Protein AF-A0A482VGC8-F1 (afdb_monomer)

Organism: Asbolus verrucosus (NCBI:txid1661398)

Radius of gyration: 15.84 Å; Cα contacts (8 Å, |Δi|>4): 73; chains: 1; bounding box: 50×31×41 Å

Nearest PDB structures (foldseek):
  3r72-assembly1_A  TM=7.107E-01  e=8.650E-02  Apis mellifera
  6oii-assembly1_A  TM=7.291E-01  e=2.089E-01  Aedes aegypti
  6jpm-assembly2_B  TM=6.276E-01  e=1.586E-01  Chrysopa pallens
  6qq4-assembly2_B  TM=7.038E-01  e=3.831E-01  Drosophila melanogaster

InterPro domains:
  IPR036728 Pheromone/general odorant binding protein superfamily [SSF47565] (19-103)

Secondary structure (DSSP, 8-state):
---SSSSHHHHHHHHHHHHHHHHHHHHHHHHHH---HHHHHHHHHT-----HHHHHHHHHHHHHHHHHTTT-GGGG-SHHHHH----SSHHHHHHHHHHHHHHHHHHT--

Mean predicted aligned error: 9.41 Å

Structure (mmCIF, N/CA/C/O backbone):
data_AF-A0A482VGC8-F1
#
_entry.id   AF-A0A482VGC8-F1
#
loop_
_atom_site.group_PDB
_atom_site.id
_atom_site.type_symbol
_atom_site.label_atom_id
_atom_site.label_alt_id
_at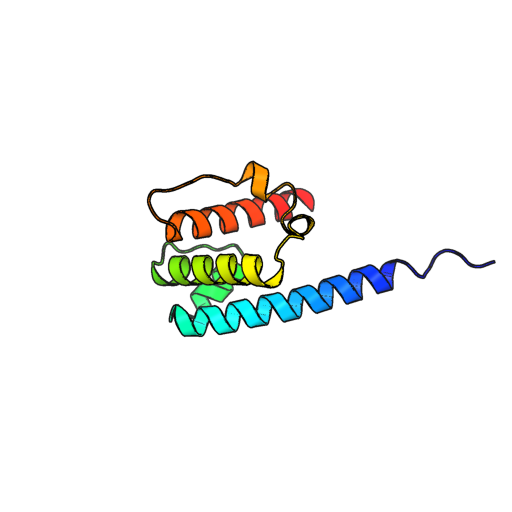om_site.label_comp_id
_atom_site.label_asym_id
_atom_site.label_entity_id
_atom_site.label_seq_id
_atom_site.pdbx_PDB_ins_code
_atom_site.Cartn_x
_atom_site.Cartn_y
_atom_site.Cartn_z
_atom_site.occupancy
_atom_site.B_iso_or_equiv
_atom_site.auth_seq_id
_atom_site.auth_comp_id
_atom_site.auth_asym_id
_atom_site.auth_atom_id
_atom_site.pdbx_PDB_model_num
ATOM 1 N N . MET A 1 1 ? 39.126 6.119 23.989 1.00 38.22 1 MET A N 1
ATOM 2 C CA . MET A 1 1 ? 37.862 6.835 24.288 1.00 38.22 1 MET A CA 1
ATOM 3 C C . MET A 1 1 ? 37.007 6.791 23.019 1.00 38.22 1 MET A C 1
ATOM 5 O O . MET A 1 1 ? 37.363 7.429 22.049 1.00 38.22 1 MET A O 1
ATOM 9 N N . ARG A 1 2 ? 36.175 5.754 22.855 1.00 50.56 2 ARG A N 1
ATOM 10 C CA . ARG A 1 2 ? 34.697 5.792 22.978 1.00 50.56 2 ARG A CA 1
ATOM 11 C C . ARG A 1 2 ? 33.963 6.660 21.934 1.00 50.56 2 ARG A C 1
ATOM 13 O O . ARG A 1 2 ? 33.255 7.574 22.320 1.00 50.56 2 ARG A O 1
ATOM 20 N N . VAL A 1 3 ? 34.041 6.321 20.644 1.00 46.06 3 VAL A N 1
ATOM 21 C CA . VAL A 1 3 ? 33.013 6.724 19.658 1.00 46.06 3 VAL A CA 1
ATOM 22 C C . VAL A 1 3 ? 32.926 5.656 18.560 1.00 46.06 3 VAL A C 1
ATOM 24 O O . VAL A 1 3 ? 33.569 5.815 17.535 1.00 46.06 3 VAL A O 1
ATOM 27 N N . LEU A 1 4 ? 32.228 4.526 18.767 1.00 43.56 4 LEU A N 1
ATOM 28 C CA . LEU A 1 4 ? 31.971 3.575 17.657 1.00 43.56 4 LEU A CA 1
ATOM 29 C C . LEU A 1 4 ? 30.844 2.538 17.871 1.00 43.56 4 LEU A C 1
ATOM 31 O O . LEU A 1 4 ? 30.828 1.524 17.187 1.00 43.56 4 LEU A O 1
ATOM 35 N N . LEU A 1 5 ? 29.873 2.757 18.775 1.00 44.22 5 LEU A N 1
ATOM 36 C CA . LEU A 1 5 ? 28.788 1.772 19.007 1.00 44.22 5 LEU A CA 1
ATOM 37 C C . LEU A 1 5 ? 27.352 2.329 19.116 1.00 44.22 5 LEU A C 1
ATOM 39 O O . LEU A 1 5 ? 26.431 1.562 19.372 1.00 44.22 5 LEU A O 1
ATOM 43 N N . THR A 1 6 ? 27.097 3.620 18.885 1.00 45.47 6 THR A N 1
ATOM 44 C CA . THR A 1 6 ? 25.762 4.220 19.125 1.00 45.47 6 THR A CA 1
ATOM 45 C C . THR A 1 6 ? 24.910 4.506 17.882 1.00 45.47 6 THR A C 1
ATOM 47 O O . THR A 1 6 ? 23.817 5.042 18.027 1.00 45.47 6 THR A O 1
ATOM 50 N N . VAL A 1 7 ? 25.325 4.120 16.668 1.00 47.72 7 VAL A N 1
ATOM 51 C CA . VAL A 1 7 ? 24.531 4.398 15.443 1.00 47.72 7 VAL A CA 1
ATOM 52 C C . VAL A 1 7 ? 23.620 3.226 15.029 1.00 47.72 7 VAL A C 1
ATOM 54 O O . VAL A 1 7 ? 22.551 3.446 14.463 1.00 47.72 7 VAL A O 1
ATOM 57 N N . ILE A 1 8 ? 23.956 1.981 15.388 1.00 52.91 8 ILE A N 1
ATOM 58 C CA . ILE A 1 8 ? 23.195 0.784 14.962 1.00 52.91 8 ILE A CA 1
ATOM 59 C C . ILE A 1 8 ? 21.842 0.664 15.699 1.00 52.91 8 ILE A C 1
ATOM 61 O O . ILE A 1 8 ? 20.853 0.186 15.136 1.00 52.91 8 ILE A O 1
ATOM 65 N N . ALA A 1 9 ? 21.752 1.167 16.935 1.00 47.62 9 ALA A N 1
ATOM 66 C CA . ALA A 1 9 ? 20.511 1.150 17.715 1.00 47.62 9 ALA A CA 1
ATOM 67 C C . ALA A 1 9 ? 19.459 2.158 17.201 1.00 47.62 9 ALA A C 1
ATOM 69 O O . ALA A 1 9 ? 18.265 1.869 17.229 1.00 47.62 9 ALA A O 1
ATOM 70 N N . CYS A 1 10 ? 19.873 3.317 16.670 1.00 47.66 10 CYS A N 1
ATOM 71 C CA . CYS A 1 10 ? 18.931 4.313 16.135 1.00 47.66 10 CYS A CA 1
ATOM 72 C C . CYS A 1 10 ? 18.285 3.873 14.812 1.00 47.66 10 CYS A C 1
ATOM 74 O O . CYS A 1 10 ? 17.093 4.118 14.609 1.00 47.66 10 CYS A O 1
ATOM 76 N N . PHE A 1 11 ? 19.030 3.189 13.935 1.00 47.31 11 PHE A N 1
ATOM 77 C CA . PHE A 1 11 ? 18.471 2.638 12.692 1.00 47.31 11 PHE A CA 1
ATOM 78 C C . PHE A 1 11 ? 17.456 1.531 12.968 1.00 47.31 11 PHE A C 1
ATOM 80 O O . PHE A 1 11 ? 16.361 1.537 12.415 1.00 47.31 11 PHE A O 1
ATOM 87 N N . SER A 1 12 ? 17.776 0.603 13.868 1.00 48.69 12 SER A N 1
ATOM 88 C CA . SER A 1 12 ? 16.860 -0.489 14.198 1.00 48.69 12 SER A CA 1
ATOM 89 C C . SER A 1 12 ? 15.566 0.035 14.832 1.00 48.69 12 SER A C 1
ATOM 91 O O . SER A 1 12 ? 14.490 -0.310 14.352 1.00 48.69 12 SER A O 1
ATOM 93 N N . ILE A 1 13 ? 15.619 0.933 15.824 1.00 41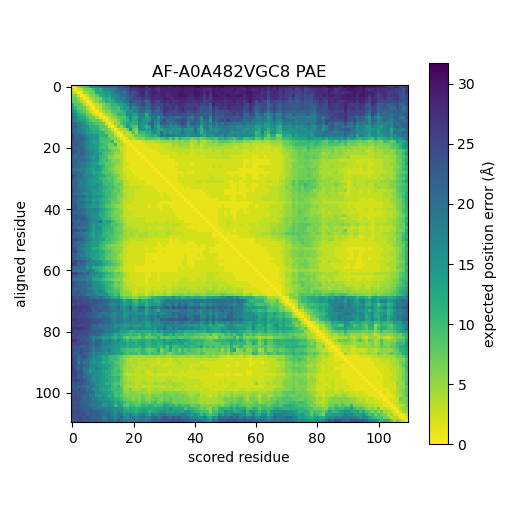.72 13 ILE A N 1
ATOM 94 C CA . ILE A 1 13 ? 14.404 1.457 16.486 1.00 41.72 13 ILE A CA 1
ATOM 95 C C . ILE A 1 13 ? 13.485 2.208 15.502 1.00 41.72 13 ILE A C 1
ATOM 97 O O . ILE A 1 13 ? 12.268 2.006 15.522 1.00 41.72 13 ILE A O 1
ATOM 101 N N . THR A 1 14 ? 14.043 3.021 14.599 1.00 45.25 14 THR A N 1
ATOM 102 C CA . THR A 1 14 ? 13.258 3.743 13.577 1.00 45.25 14 THR A CA 1
ATOM 103 C C . THR A 1 14 ? 12.669 2.803 12.515 1.00 45.25 14 THR A C 1
ATOM 105 O O . THR A 1 14 ? 11.501 2.943 12.138 1.00 45.25 14 THR A O 1
ATOM 108 N N . VAL A 1 15 ? 13.409 1.775 12.088 1.00 53.53 15 VAL A N 1
ATOM 109 C CA . VAL A 1 15 ? 12.920 0.732 11.164 1.00 53.53 15 VAL A CA 1
ATOM 110 C C . VAL A 1 15 ? 11.831 -0.145 11.808 1.00 53.53 15 VAL A C 1
ATOM 112 O O . VAL A 1 15 ? 10.836 -0.484 11.167 1.00 53.53 15 VAL A O 1
ATOM 115 N N . TYR A 1 16 ? 11.944 -0.483 13.095 1.00 49.56 16 TYR A N 1
ATOM 116 C CA . TYR A 1 16 ? 10.919 -1.261 13.805 1.00 49.56 16 TYR A CA 1
ATOM 117 C C . TYR A 1 16 ? 9.615 -0.480 13.992 1.00 49.56 16 TYR A C 1
ATOM 119 O O . TYR A 1 16 ? 8.533 -1.033 13.762 1.00 49.56 16 TYR A O 1
ATOM 127 N N . ALA A 1 17 ? 9.706 0.801 14.366 1.00 51.12 17 ALA A N 1
ATOM 128 C CA . ALA A 1 17 ? 8.541 1.676 14.477 1.00 51.12 17 ALA A CA 1
ATOM 129 C C . ALA A 1 17 ? 7.799 1.774 13.132 1.00 51.12 17 ALA A C 1
ATOM 131 O O . ALA A 1 17 ? 6.586 1.568 13.073 1.00 51.12 17 ALA A O 1
ATOM 132 N N . THR A 1 18 ? 8.542 1.948 12.033 1.00 69.25 18 THR A N 1
ATOM 133 C CA . THR A 1 18 ? 7.969 2.010 10.680 1.00 69.25 18 THR A CA 1
ATOM 134 C C . THR A 1 18 ? 7.388 0.675 10.204 1.00 69.25 18 THR A C 1
ATOM 136 O O . THR A 1 18 ? 6.340 0.676 9.560 1.00 69.25 18 THR A O 1
ATOM 139 N N . LYS A 1 19 ? 7.973 -0.479 10.559 1.00 76.94 19 LYS A N 1
ATOM 140 C CA . LYS A 1 19 ? 7.406 -1.798 10.215 1.00 76.94 19 LYS A CA 1
ATOM 141 C C . LYS A 1 19 ? 6.066 -2.051 10.906 1.00 76.94 19 LYS A C 1
ATOM 143 O O . LYS A 1 19 ? 5.113 -2.462 10.248 1.00 76.94 19 LYS A O 1
ATOM 148 N N . LYS A 1 20 ? 5.971 -1.796 12.217 1.00 82.75 20 LYS A N 1
ATOM 149 C CA . LYS A 1 20 ? 4.718 -1.968 12.975 1.00 82.75 20 LYS A CA 1
ATOM 150 C C . LYS A 1 20 ? 3.609 -1.076 12.419 1.00 82.75 20 LYS A C 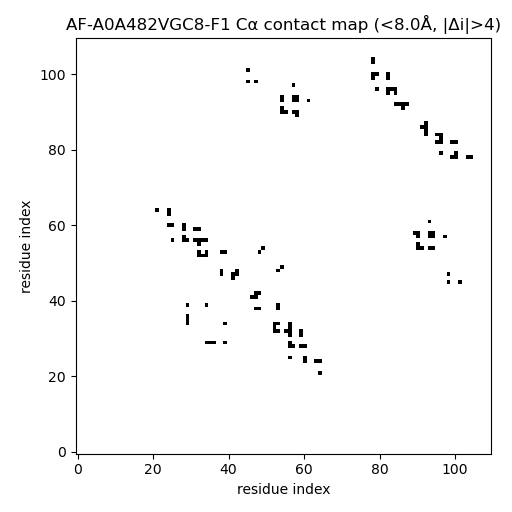1
ATOM 152 O O . LYS A 1 20 ? 2.470 -1.513 12.290 1.00 82.75 20 LYS A O 1
ATOM 157 N N . ASP A 1 21 ? 3.960 0.151 12.063 1.00 84.12 21 ASP A N 1
ATOM 158 C CA . ASP A 1 21 ? 3.041 1.107 11.465 1.00 84.12 21 ASP A CA 1
ATOM 159 C C . ASP A 1 21 ? 2.536 0.681 10.084 1.00 84.12 21 ASP A C 1
ATOM 161 O O . ASP A 1 21 ? 1.339 0.788 9.832 1.00 84.12 21 ASP A O 1
ATOM 165 N N . ARG A 1 22 ? 3.409 0.154 9.218 1.00 83.50 22 ARG A N 1
ATOM 166 C CA . ARG A 1 22 ? 3.008 -0.388 7.909 1.00 83.50 22 ARG A CA 1
ATOM 167 C C . ARG A 1 22 ? 2.093 -1.603 8.051 1.00 83.50 22 ARG A C 1
ATOM 169 O O . ARG A 1 22 ? 1.107 -1.696 7.334 1.00 83.50 22 ARG A O 1
ATOM 176 N N . MET A 1 23 ? 2.374 -2.498 9.002 1.00 89.25 23 MET A N 1
ATOM 177 C CA . MET A 1 23 ? 1.524 -3.671 9.253 1.00 89.25 23 MET A CA 1
ATOM 178 C C . MET A 1 23 ? 0.109 -3.289 9.698 1.00 89.25 23 MET A C 1
ATOM 180 O O . MET A 1 23 ? -0.844 -3.940 9.284 1.00 89.25 23 MET A O 1
ATOM 184 N N . LYS A 1 24 ? -0.040 -2.229 10.503 1.00 92.88 24 LYS A N 1
ATOM 185 C CA . LYS A 1 24 ? -1.366 -1.718 10.882 1.00 92.88 24 LYS A CA 1
ATOM 186 C C . LYS A 1 24 ? -2.155 -1.227 9.671 1.00 92.88 24 LYS A C 1
ATOM 188 O O . LYS A 1 24 ? -3.308 -1.606 9.524 1.00 92.88 24 LYS A O 1
ATOM 193 N N . ILE A 1 25 ? -1.514 -0.462 8.785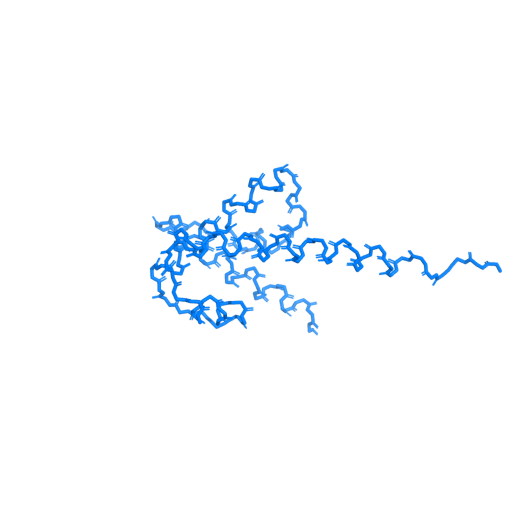 1.00 91.38 25 ILE A N 1
ATOM 194 C CA . ILE A 1 25 ? -2.142 0.012 7.543 1.00 91.38 25 ILE A CA 1
ATOM 195 C C . ILE A 1 25 ? -2.586 -1.177 6.682 1.00 91.38 25 ILE A C 1
ATOM 197 O O . ILE A 1 25 ? -3.708 -1.186 6.194 1.00 91.38 25 ILE A O 1
ATOM 201 N N . VAL A 1 26 ? -1.739 -2.203 6.529 1.00 92.44 26 VAL A N 1
ATOM 202 C CA . VAL A 1 26 ? -2.100 -3.429 5.790 1.00 92.44 26 VAL A CA 1
ATOM 203 C C . VAL A 1 26 ? -3.336 -4.096 6.397 1.00 92.44 26 VAL A C 1
ATOM 205 O O . VAL A 1 26 ? -4.244 -4.487 5.672 1.00 92.44 26 VAL A O 1
ATOM 208 N N . GLU A 1 27 ? -3.406 -4.215 7.724 1.00 94.81 27 GLU A N 1
ATOM 209 C CA . GLU A 1 27 ? -4.562 -4.821 8.387 1.00 94.81 27 GLU A CA 1
ATOM 210 C C . GLU A 1 27 ? -5.844 -3.991 8.209 1.00 94.81 27 GLU A C 1
ATOM 212 O O . GLU A 1 27 ? -6.922 -4.546 7.992 1.00 94.81 27 GLU A O 1
ATOM 217 N N . GLU A 1 28 ? -5.742 -2.666 8.300 1.00 95.69 28 GLU A N 1
ATO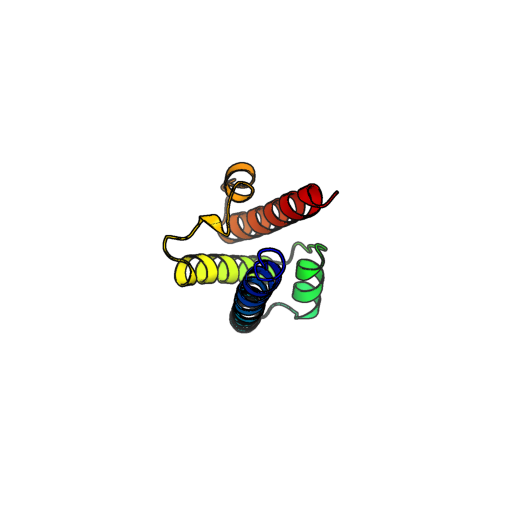M 218 C CA . GLU A 1 28 ? -6.864 -1.745 8.103 1.00 95.69 28 GLU A CA 1
ATOM 219 C C . GLU A 1 28 ? -7.361 -1.765 6.656 1.00 95.69 28 GLU A C 1
ATOM 221 O O . GLU A 1 28 ? -8.563 -1.890 6.421 1.00 95.69 28 GLU A O 1
ATOM 226 N N . CYS A 1 29 ? -6.452 -1.726 5.684 1.00 96.31 29 CYS A N 1
ATOM 227 C CA . CYS A 1 29 ? -6.805 -1.791 4.273 1.00 96.31 29 CYS A CA 1
ATOM 228 C C . CYS A 1 29 ? -7.391 -3.147 3.879 1.00 96.31 29 CYS A C 1
ATOM 230 O O . CYS A 1 29 ? -8.390 -3.163 3.162 1.00 96.31 29 CYS A O 1
ATOM 232 N N . ASN A 1 30 ? -6.902 -4.253 4.454 1.00 96.06 30 ASN A N 1
ATOM 233 C CA . ASN A 1 30 ? -7.478 -5.581 4.231 1.00 96.06 30 ASN A CA 1
ATOM 234 C C . ASN A 1 30 ? -8.952 -5.652 4.664 1.00 96.06 30 ASN A C 1
ATOM 236 O O . ASN A 1 30 ? -9.770 -6.275 3.988 1.00 96.06 30 ASN A O 1
ATOM 240 N N . LYS A 1 31 ? -9.316 -4.963 5.757 1.00 96.81 31 LYS A N 1
ATOM 241 C CA . LYS A 1 31 ? -10.713 -4.862 6.218 1.00 96.81 31 LYS A CA 1
ATOM 242 C C . LYS A 1 31 ? -11.594 -4.065 5.247 1.00 96.81 31 LYS A C 1
ATOM 244 O O . LYS A 1 31 ? -12.779 -4.359 5.139 1.00 96.81 31 LYS A O 1
ATOM 249 N N . VAL A 1 32 ? -11.035 -3.073 4.549 1.00 95.62 32 VAL A N 1
ATOM 250 C CA . VAL A 1 32 ? -11.754 -2.218 3.580 1.00 95.62 32 VAL A CA 1
ATOM 251 C C . VAL A 1 32 ? -11.878 -2.880 2.205 1.00 95.62 32 VAL A C 1
ATOM 253 O O . VAL A 1 32 ? -12.899 -2.750 1.517 1.00 95.62 32 VAL A O 1
ATOM 256 N N . SER A 1 33 ? -10.821 -3.553 1.763 1.00 96.56 33 SER A N 1
ATOM 257 C CA . SER A 1 33 ? -10.767 -4.211 0.463 1.00 96.56 33 SER A CA 1
ATOM 258 C C . SER A 1 33 ? -11.529 -5.533 0.466 1.00 96.56 33 SER A C 1
ATOM 260 O O . SER A 1 33 ? -12.183 -5.844 -0.524 1.00 96.56 33 SER A O 1
ATOM 262 N N . GLY A 1 34 ? -11.486 -6.277 1.577 1.00 96.88 34 GLY A N 1
ATOM 263 C CA . GLY A 1 34 ? -12.037 -7.628 1.669 1.00 96.88 34 GLY A CA 1
ATOM 264 C C . GLY A 1 34 ? -11.214 -8.668 0.905 1.00 96.88 34 GLY A C 1
ATOM 265 O O . GLY A 1 34 ? -11.693 -9.781 0.699 1.00 96.88 34 GLY A O 1
ATOM 266 N N . VAL A 1 35 ? -9.998 -8.319 0.469 1.00 97.62 35 VAL A N 1
ATOM 267 C CA . VAL A 1 35 ? -9.105 -9.248 -0.231 1.00 97.62 35 VAL A CA 1
ATOM 268 C C . VAL A 1 35 ? -8.714 -10.411 0.688 1.00 97.62 35 VAL A C 1
ATOM 270 O O . VAL A 1 35 ? -8.533 -10.245 1.900 1.00 97.62 35 VAL A O 1
ATOM 273 N N . ASP A 1 36 ? -8.547 -11.599 0.113 1.00 97.38 36 ASP A N 1
ATOM 274 C CA . ASP A 1 36 ? -8.075 -12.763 0.856 1.00 97.38 36 ASP A CA 1
ATOM 275 C C . ASP A 1 36 ? -6.685 -12.498 1.473 1.00 97.38 36 ASP A C 1
ATOM 277 O O . ASP A 1 36 ? -5.761 -11.994 0.824 1.00 97.38 36 ASP A O 1
ATOM 281 N N . LYS A 1 37 ? -6.517 -12.842 2.754 1.00 95.12 37 LYS A N 1
ATOM 282 C CA . LYS A 1 37 ? -5.270 -12.588 3.492 1.00 95.12 37 LYS A CA 1
ATOM 283 C C . LYS A 1 37 ? -4.072 -13.335 2.909 1.00 95.12 37 LYS A C 1
ATOM 285 O O . LYS A 1 37 ? -2.952 -12.842 3.018 1.00 95.12 37 LYS A O 1
ATOM 290 N N . GLU A 1 38 ? -4.271 -14.499 2.299 1.00 96.06 38 GLU A N 1
ATOM 291 C CA . GLU A 1 38 ? -3.208 -15.234 1.611 1.00 96.06 38 GLU A CA 1
ATOM 292 C C . GLU A 1 38 ? -2.752 -14.510 0.341 1.00 96.06 38 GLU A C 1
ATOM 294 O O . GLU A 1 38 ? -1.560 -14.515 0.029 1.00 96.06 38 GLU A O 1
ATOM 299 N N . VAL A 1 39 ? -3.657 -13.817 -0.357 1.00 96.38 39 VAL A N 1
ATOM 300 C CA . VAL A 1 39 ? -3.302 -12.967 -1.506 1.00 96.38 39 VAL A CA 1
ATOM 301 C C . VAL A 1 39 ? -2.441 -11.783 -1.048 1.00 96.38 39 VAL A C 1
ATOM 303 O O . VAL A 1 39 ? -1.400 -11.514 -1.651 1.00 96.38 39 VAL A O 1
ATOM 306 N N . VAL A 1 40 ? -2.783 -11.146 0.078 1.00 94.81 40 VAL A N 1
ATOM 307 C CA . VAL A 1 40 ? -1.955 -10.081 0.683 1.00 94.81 40 VAL A CA 1
ATOM 308 C C . VAL A 1 40 ? -0.584 -10.608 1.099 1.00 94.81 40 VAL A C 1
ATOM 310 O O . VAL A 1 40 ? 0.434 -9.989 0.792 1.00 94.81 40 VAL A O 1
ATOM 313 N N . LYS A 1 41 ? -0.521 -11.771 1.761 1.00 93.75 41 LYS A N 1
ATOM 314 C CA . LYS A 1 41 ? 0.753 -12.392 2.162 1.00 93.75 41 LYS A CA 1
ATOM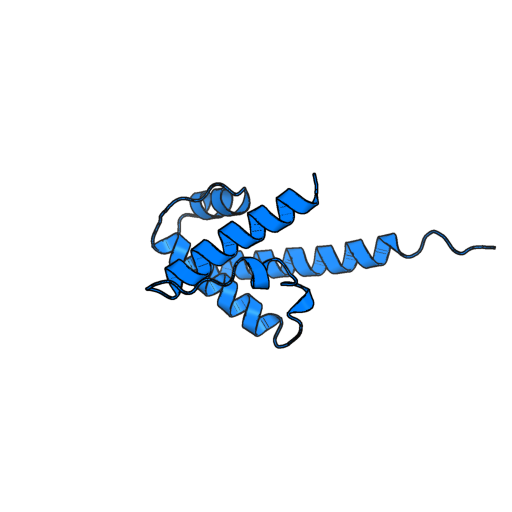 315 C C . LYS A 1 41 ? 1.656 -12.660 0.960 1.00 93.75 41 LYS A C 1
ATOM 317 O O . LYS A 1 41 ? 2.844 -12.349 1.023 1.00 93.75 41 LYS A O 1
ATOM 322 N N . LYS A 1 42 ? 1.106 -13.182 -0.141 1.00 93.38 42 LYS A N 1
ATOM 323 C CA . LYS A 1 42 ? 1.845 -13.381 -1.396 1.00 93.38 42 LYS A CA 1
ATOM 324 C C . LYS A 1 42 ? 2.389 -12.060 -1.941 1.00 93.38 42 LYS A C 1
ATOM 326 O O . LYS A 1 42 ? 3.585 -11.975 -2.219 1.00 93.38 42 LYS A O 1
ATOM 331 N N . ALA A 1 43 ? 1.576 -11.003 -1.981 1.00 91.62 43 ALA A N 1
ATOM 332 C CA . ALA A 1 43 ? 2.023 -9.680 -2.422 1.00 91.62 43 ALA A CA 1
ATOM 333 C C . ALA A 1 43 ? 3.139 -9.111 -1.522 1.00 91.62 43 ALA A C 1
ATOM 335 O O . ALA A 1 43 ? 4.136 -8.573 -2.006 1.00 91.62 43 ALA A O 1
ATOM 336 N N . MET A 1 44 ? 3.051 -9.320 -0.204 1.00 88.38 44 MET A N 1
ATOM 337 C CA . MET A 1 44 ? 4.114 -8.987 0.753 1.00 88.38 44 MET A CA 1
ATOM 338 C C . MET A 1 44 ? 5.394 -9.813 0.570 1.00 88.38 44 MET A C 1
ATOM 340 O O . MET A 1 44 ? 6.447 -9.400 1.063 1.00 88.38 44 MET A O 1
ATOM 344 N N . MET A 1 45 ? 5.343 -10.926 -0.160 1.00 89.31 45 MET A N 1
ATOM 345 C CA . MET A 1 45 ? 6.501 -11.717 -0.591 1.00 89.31 45 MET A CA 1
ATOM 346 C C . MET A 1 45 ? 6.972 -11.365 -2.012 1.00 89.31 45 MET A C 1
ATOM 348 O O . MET A 1 45 ? 8.025 -11.835 -2.427 1.00 89.31 45 MET A O 1
ATOM 352 N N . GLY A 1 46 ? 6.266 -10.480 -2.723 1.00 88.19 46 GLY A N 1
ATOM 353 C CA . GLY A 1 46 ? 6.581 -10.084 -4.102 1.00 88.19 46 GLY A CA 1
ATOM 354 C C . GLY A 1 46 ? 5.910 -10.959 -5.156 1.00 88.19 46 GLY A C 1
ATOM 355 O O . GLY A 1 46 ? 6.202 -10.835 -6.338 1.00 88.19 46 GLY A O 1
ATOM 356 N N . ILE A 1 47 ? 5.002 -11.839 -4.735 1.00 92.12 47 ILE A N 1
ATOM 357 C CA . ILE A 1 47 ? 4.195 -12.674 -5.618 1.00 92.12 47 ILE A CA 1
ATOM 358 C C . ILE A 1 47 ? 2.859 -11.962 -5.815 1.00 92.12 47 ILE A C 1
ATOM 360 O O . ILE A 1 47 ? 2.001 -11.967 -4.933 1.00 92.12 47 ILE A O 1
ATOM 364 N N . TYR A 1 48 ? 2.691 -11.330 -6.970 1.00 91.31 48 TYR A N 1
ATOM 365 C CA . TYR A 1 48 ? 1.509 -10.531 -7.280 1.00 91.31 48 TYR A CA 1
ATOM 366 C C . TYR A 1 48 ? 0.503 -11.333 -8.101 1.00 91.31 48 TYR A C 1
ATOM 368 O O . TYR A 1 48 ? 0.869 -12.010 -9.059 1.00 91.31 48 TYR A O 1
ATOM 376 N N . VAL A 1 49 ? -0.770 -11.231 -7.727 1.00 93.19 49 VAL A N 1
ATOM 377 C CA . VAL A 1 49 ? -1.905 -11.784 -8.475 1.00 93.19 49 VAL A CA 1
ATOM 378 C C . VAL A 1 49 ? -2.729 -10.607 -8.989 1.00 93.19 49 VAL A C 1
ATOM 380 O O . VAL A 1 49 ? -2.921 -9.637 -8.259 1.00 93.19 49 VAL A O 1
ATOM 383 N N . GLU A 1 50 ? -3.205 -10.673 -10.230 1.00 92.94 50 GLU A N 1
ATOM 384 C CA . GLU A 1 50 ? -4.110 -9.668 -10.808 1.00 92.94 50 GLU A CA 1
ATOM 385 C C . GLU A 1 50 ? -5.523 -9.836 -10.226 1.00 92.94 50 GLU A C 1
ATOM 387 O O . GLU A 1 50 ? -6.436 -10.338 -10.876 1.00 92.94 50 GLU A O 1
ATOM 392 N N . ASP A 1 51 ? -5.680 -9.461 -8.959 1.00 94.12 51 ASP A N 1
ATOM 393 C CA . ASP A 1 51 ? -6.934 -9.538 -8.215 1.00 94.12 51 ASP A CA 1
ATOM 394 C C . ASP A 1 51 ? -7.487 -8.117 -7.980 1.00 94.12 51 ASP A C 1
ATOM 396 O O . ASP A 1 51 ? -6.767 -7.258 -7.459 1.00 94.12 51 ASP A O 1
ATOM 400 N N . PRO A 1 52 ? -8.748 -7.823 -8.350 1.00 96.56 52 PRO A N 1
ATOM 401 C CA . PRO A 1 52 ? -9.308 -6.477 -8.222 1.00 96.56 52 PRO A CA 1
ATOM 402 C C . PRO A 1 52 ? -9.414 -6.005 -6.762 1.00 96.56 52 PRO A C 1
ATOM 404 O O . PRO A 1 52 ? -9.263 -4.813 -6.488 1.00 96.56 52 PRO A O 1
ATOM 407 N N . LEU A 1 53 ? -9.618 -6.919 -5.807 1.00 97.50 53 LEU A N 1
ATOM 408 C CA . LEU A 1 53 ? -9.627 -6.593 -4.381 1.00 97.50 53 LEU A CA 1
ATOM 409 C C . LEU A 1 53 ? -8.210 -6.317 -3.879 1.00 97.50 53 LEU A C 1
ATOM 411 O O . LEU A 1 53 ? -8.031 -5.424 -3.053 1.00 97.50 53 LEU A O 1
ATOM 415 N N . LEU A 1 54 ? -7.195 -7.006 -4.411 1.00 96.19 54 LEU A N 1
ATOM 416 C CA . LEU A 1 54 ? -5.796 -6.689 -4.116 1.00 96.19 54 LEU A CA 1
ATOM 417 C C . LEU A 1 54 ? -5.407 -5.296 -4.630 1.00 96.19 54 LEU A C 1
ATOM 419 O O . LEU A 1 54 ? -4.728 -4.557 -3.920 1.00 96.19 54 LEU A O 1
ATOM 423 N N . LYS A 1 55 ? -5.853 -4.896 -5.826 1.00 95.31 55 LYS A N 1
ATOM 424 C CA . LYS A 1 55 ? -5.585 -3.539 -6.337 1.00 95.31 55 LYS A CA 1
ATOM 425 C C . LYS A 1 55 ? -6.246 -2.466 -5.468 1.00 95.31 55 LYS A C 1
ATOM 427 O O . LYS A 1 55 ? -5.608 -1.473 -5.120 1.00 95.31 55 LYS A O 1
ATOM 432 N N . LYS A 1 56 ? -7.486 -2.709 -5.029 1.00 96.12 56 LYS A N 1
ATOM 433 C CA . LYS A 1 56 ? -8.187 -1.855 -4.057 1.00 96.12 56 LYS A CA 1
ATOM 434 C C . LYS A 1 56 ? -7.442 -1.773 -2.716 1.00 96.12 56 LYS A C 1
ATOM 436 O O . LYS A 1 56 ? -7.322 -0.690 -2.145 1.00 96.12 56 LYS A O 1
ATOM 441 N N . ASP A 1 57 ? -6.927 -2.899 -2.222 1.00 95.88 57 ASP A N 1
ATOM 442 C CA . ASP A 1 57 ? -6.123 -2.973 -0.994 1.00 95.88 57 ASP A CA 1
ATOM 443 C C . ASP A 1 57 ? -4.858 -2.112 -1.088 1.00 95.88 57 ASP A C 1
ATOM 445 O O . ASP A 1 57 ? -4.570 -1.292 -0.214 1.00 95.88 57 ASP A O 1
ATOM 449 N N . MET A 1 58 ? -4.151 -2.235 -2.209 1.00 92.44 58 MET A N 1
ATOM 450 C CA . MET A 1 58 ? -2.939 -1.484 -2.513 1.00 92.44 58 MET A CA 1
ATOM 451 C C . MET A 1 58 ? -3.182 0.017 -2.660 1.00 92.44 58 MET A C 1
ATOM 453 O O . MET A 1 58 ? -2.381 0.815 -2.166 1.00 92.44 58 MET A O 1
ATOM 457 N N . LEU A 1 59 ? -4.297 0.411 -3.279 1.00 92.25 59 LEU A N 1
ATOM 458 C CA . LEU A 1 59 ? -4.707 1.810 -3.348 1.00 92.25 59 LEU A CA 1
ATOM 459 C C . LEU A 1 59 ? -4.950 2.391 -1.951 1.00 92.25 59 LEU A C 1
ATOM 461 O O . LEU A 1 59 ? -4.404 3.448 -1.631 1.00 92.25 59 LEU A O 1
ATOM 465 N N . CYS A 1 60 ? -5.697 1.681 -1.098 1.00 94.88 60 CYS A N 1
ATOM 466 C CA . CYS A 1 60 ? -5.894 2.084 0.296 1.00 94.88 60 CYS A CA 1
ATOM 467 C C . CYS A 1 60 ? -4.554 2.234 1.028 1.00 94.88 60 CYS A C 1
ATOM 469 O O . CYS A 1 60 ? -4.306 3.255 1.673 1.00 94.88 60 CYS A O 1
ATOM 471 N N . TYR A 1 61 ? -3.666 1.245 0.891 1.00 91.31 61 TYR A N 1
ATOM 472 C CA . TYR A 1 61 ? -2.362 1.254 1.548 1.00 91.31 61 TYR A CA 1
ATOM 473 C C . TYR A 1 61 ? -1.548 2.484 1.137 1.00 91.31 61 TYR A C 1
ATOM 475 O O . TYR A 1 61 ? -1.005 3.192 1.987 1.00 91.31 61 TYR A O 1
ATOM 483 N N . PHE A 1 62 ? -1.516 2.791 -0.162 1.00 84.88 62 PHE A N 1
ATOM 484 C CA . PHE A 1 62 ? -0.819 3.958 -0.688 1.00 84.88 62 PHE A CA 1
ATOM 485 C C . PHE A 1 62 ? -1.399 5.282 -0.165 1.00 84.88 62 PHE A C 1
ATOM 487 O O . PHE A 1 62 ? -0.646 6.163 0.256 1.00 84.88 62 PHE A O 1
ATOM 494 N N . GLN A 1 63 ? -2.727 5.418 -0.136 1.00 87.19 63 GLN A N 1
ATOM 495 C CA . GLN A 1 63 ? -3.403 6.606 0.395 1.00 87.19 63 GLN A CA 1
ATOM 496 C C . GLN A 1 63 ? -3.097 6.813 1.882 1.00 87.19 63 GLN A C 1
ATOM 498 O O . GLN A 1 63 ? -2.680 7.900 2.282 1.00 87.19 63 GLN A O 1
ATOM 503 N N . GLN A 1 64 ? -3.202 5.758 2.690 1.00 88.75 64 GLN A N 1
ATOM 504 C CA . GLN A 1 64 ? -2.901 5.836 4.117 1.00 88.75 64 GLN A CA 1
ATOM 505 C C . GLN A 1 64 ? -1.428 6.148 4.394 1.00 88.75 64 GLN A C 1
ATOM 507 O O . GLN A 1 64 ? -1.122 6.911 5.310 1.00 88.75 64 GLN A O 1
ATOM 512 N N . LEU A 1 65 ? -0.498 5.601 3.603 1.00 82.44 65 LEU A N 1
ATOM 513 C CA . LEU A 1 65 ? 0.911 5.984 3.693 1.00 82.44 65 LEU A CA 1
ATOM 514 C C . LEU A 1 65 ? 1.093 7.477 3.408 1.00 82.44 65 LEU A C 1
ATOM 516 O O . LEU A 1 65 ? 1.774 8.166 4.170 1.00 82.44 65 LEU A O 1
ATOM 520 N N . LYS A 1 66 ? 0.473 7.990 2.340 1.00 78.19 66 LYS A N 1
ATOM 521 C CA . LYS A 1 66 ? 0.534 9.413 1.986 1.00 78.19 66 LYS A CA 1
ATOM 522 C C . LYS A 1 66 ? -0.002 10.294 3.117 1.00 78.19 66 LYS A C 1
ATOM 524 O O . LYS A 1 66 ? 0.636 11.287 3.464 1.00 78.19 66 LYS A O 1
ATOM 529 N N . ASP A 1 67 ? -1.121 9.909 3.724 1.00 84.38 67 ASP A N 1
ATOM 530 C CA . ASP A 1 67 ? -1.732 10.646 4.832 1.00 84.38 67 ASP A CA 1
ATOM 531 C C . ASP A 1 67 ? -0.923 10.570 6.127 1.00 84.38 67 ASP A C 1
ATOM 533 O O . ASP A 1 67 ? -0.810 11.565 6.847 1.00 84.38 67 ASP A O 1
ATOM 537 N N . LYS A 1 68 ? -0.323 9.413 6.417 1.00 80.69 68 LYS A N 1
ATOM 538 C CA . LYS A 1 68 ? 0.504 9.213 7.611 1.00 80.69 68 LYS A CA 1
ATOM 539 C C . LYS A 1 68 ? 1.831 9.959 7.529 1.00 80.69 68 LYS A C 1
ATOM 541 O O . LYS A 1 68 ? 2.310 10.463 8.541 1.00 80.69 68 LYS A O 1
ATOM 546 N N . TYR A 1 69 ? 2.422 10.034 6.339 1.00 73.81 69 TYR A N 1
ATOM 547 C CA . TYR A 1 69 ? 3.748 10.613 6.128 1.00 73.81 69 TYR A CA 1
ATOM 548 C C . TYR A 1 69 ? 3.720 11.984 5.442 1.00 73.81 69 TYR A C 1
ATOM 550 O O . TYR A 1 69 ? 4.765 12.393 4.946 1.00 73.81 69 TYR A O 1
ATOM 558 N N . LYS A 1 70 ? 2.572 12.690 5.415 1.00 66.56 70 LYS A N 1
ATOM 559 C CA . LYS A 1 70 ? 2.365 14.041 4.839 1.00 66.56 70 LYS A CA 1
ATOM 560 C C . LYS A 1 70 ? 3.645 14.898 4.822 1.00 66.56 70 LYS A C 1
ATOM 562 O O . LYS A 1 70 ? 3.987 15.536 5.812 1.00 66.56 70 LYS A O 1
ATOM 567 N N . GLY A 1 71 ? 4.354 14.904 3.688 1.00 54.59 71 GLY A N 1
ATOM 568 C CA . GLY A 1 71 ? 5.548 15.731 3.450 1.00 54.59 71 GLY A CA 1
ATOM 569 C C . GLY A 1 71 ? 6.923 15.088 3.704 1.00 54.59 71 GLY A C 1
ATOM 570 O O . GLY A 1 71 ? 7.922 15.665 3.291 1.00 54.59 71 GLY A O 1
ATOM 571 N N . ASN A 1 72 ? 7.022 13.891 4.293 1.00 55.19 72 ASN A N 1
ATOM 572 C CA . ASN A 1 72 ? 8.289 13.167 4.488 1.00 55.19 72 ASN A CA 1
ATOM 573 C C . ASN A 1 72 ? 8.453 12.015 3.479 1.00 55.19 72 ASN A C 1
ATOM 575 O O . ASN A 1 72 ? 8.679 10.852 3.821 1.00 55.19 72 ASN A O 1
ATOM 579 N N . MET A 1 73 ? 8.322 12.357 2.195 1.00 49.78 73 MET A N 1
ATOM 580 C CA . MET A 1 73 ? 8.407 11.415 1.073 1.00 49.78 73 MET A CA 1
ATOM 581 C C . MET A 1 73 ? 9.829 10.881 0.827 1.00 49.78 73 MET A C 1
ATOM 583 O O . MET A 1 73 ? 10.015 10.038 -0.040 1.00 49.78 73 MET A O 1
ATOM 587 N N . ASN A 1 74 ? 10.820 11.278 1.635 1.00 49.09 74 ASN A N 1
ATOM 588 C CA . ASN A 1 74 ? 12.168 10.699 1.623 1.00 49.09 74 ASN A CA 1
ATOM 589 C C . ASN A 1 74 ? 12.190 9.215 2.045 1.00 49.09 74 ASN A C 1
ATOM 591 O O . ASN A 1 74 ? 13.144 8.504 1.735 1.00 49.09 74 ASN A O 1
ATOM 595 N N . VAL A 1 75 ? 11.133 8.719 2.703 1.00 50.22 75 VAL A N 1
ATOM 596 C CA . VAL A 1 75 ? 10.939 7.278 2.981 1.00 50.22 75 VAL A CA 1
ATOM 597 C C . VAL A 1 75 ? 10.431 6.524 1.742 1.00 50.22 75 VAL A C 1
ATOM 599 O O . VAL A 1 75 ? 10.638 5.320 1.617 1.00 50.22 75 VAL A O 1
ATOM 602 N N . ILE A 1 76 ? 9.815 7.244 0.802 1.00 52.47 76 ILE A N 1
ATOM 603 C CA . ILE A 1 76 ? 9.458 6.783 -0.543 1.00 52.47 76 ILE A CA 1
ATOM 604 C C . ILE A 1 76 ? 10.438 7.443 -1.537 1.00 52.47 76 ILE A C 1
ATOM 606 O O . ILE A 1 76 ? 10.033 8.034 -2.532 1.00 52.47 76 ILE A O 1
ATOM 610 N N . SER A 1 77 ? 11.738 7.461 -1.224 1.00 54.88 77 SER A N 1
ATOM 611 C CA . SER A 1 77 ? 12.776 8.091 -2.055 1.00 54.88 77 SER A CA 1
ATOM 612 C C . SER A 1 77 ? 13.139 7.242 -3.276 1.00 54.88 77 SER A C 1
ATOM 614 O O . SER A 1 77 ? 12.972 6.028 -3.242 1.00 54.88 77 SER A O 1
ATOM 616 N N . GLN A 1 78 ? 13.622 7.917 -4.336 1.00 50.09 78 GLN A N 1
ATOM 617 C CA . GLN A 1 78 ? 14.146 7.468 -5.650 1.00 50.09 78 GLN A CA 1
ATOM 618 C C . GLN A 1 78 ? 13.377 6.379 -6.426 1.00 50.09 78 GLN A C 1
ATOM 620 O O . GLN A 1 78 ? 13.141 6.548 -7.621 1.00 50.09 78 GLN A O 1
ATOM 625 N N . ALA A 1 79 ? 12.970 5.288 -5.781 1.00 51.81 79 ALA A N 1
ATOM 626 C CA . ALA A 1 79 ? 12.131 4.240 -6.343 1.00 51.81 79 ALA A CA 1
ATOM 627 C C . ALA A 1 79 ? 10.793 4.796 -6.847 1.00 51.81 79 ALA A C 1
ATOM 629 O O . ALA A 1 79 ? 10.404 4.494 -7.967 1.00 51.81 79 ALA A O 1
ATOM 630 N N . SER A 1 80 ? 10.142 5.698 -6.101 1.00 58.62 80 SER A N 1
ATOM 631 C CA . SER A 1 80 ? 8.913 6.362 -6.567 1.00 58.62 80 SER A CA 1
ATOM 632 C C . SER A 1 80 ? 9.132 7.149 -7.856 1.00 58.62 80 SER A C 1
ATOM 634 O O . SER A 1 80 ? 8.334 7.013 -8.771 1.00 58.62 80 SER A O 1
ATOM 636 N N . VAL A 1 81 ? 10.232 7.900 -7.986 1.00 62.84 81 VAL A N 1
ATOM 637 C CA . VAL A 1 81 ? 10.542 8.678 -9.203 1.00 62.84 81 VAL A CA 1
ATOM 638 C C . VAL A 1 81 ? 10.723 7.765 -10.419 1.00 62.84 81 VAL A C 1
ATOM 640 O O . VAL A 1 81 ? 10.248 8.095 -11.498 1.00 62.84 81 VAL A O 1
ATOM 643 N N . LYS A 1 82 ? 11.357 6.596 -10.248 1.00 67.94 82 LYS A N 1
ATOM 644 C CA . LYS A 1 82 ? 11.513 5.600 -11.325 1.00 67.94 82 LYS A CA 1
ATOM 645 C C . LYS A 1 82 ? 10.220 4.845 -11.649 1.00 67.94 82 LYS A C 1
ATOM 647 O O . LYS A 1 82 ? 10.069 4.362 -12.764 1.00 67.94 82 LYS A O 1
ATOM 652 N N . CYS A 1 83 ? 9.320 4.729 -10.679 1.00 76.81 83 CYS A N 1
ATOM 653 C CA . CYS A 1 83 ? 8.118 3.906 -10.762 1.00 76.81 83 CYS A CA 1
ATOM 654 C C . CYS A 1 83 ? 6.822 4.709 -10.946 1.00 76.81 83 CYS A C 1
ATOM 656 O O . CYS A 1 83 ? 5.748 4.113 -10.993 1.00 76.81 83 CYS A O 1
ATOM 658 N N . THR A 1 84 ? 6.894 6.044 -11.020 1.00 72.38 84 THR A N 1
ATOM 659 C CA . THR A 1 84 ? 5.717 6.900 -11.217 1.00 72.38 84 THR A CA 1
ATOM 660 C C . THR A 1 84 ? 5.248 6.779 -12.659 1.00 72.38 84 THR A C 1
ATOM 662 O O . THR A 1 84 ? 5.786 7.419 -13.559 1.00 72.38 84 THR A O 1
ATOM 665 N N . VAL A 1 85 ? 4.238 5.939 -12.856 1.00 77.62 85 VAL A N 1
ATOM 666 C CA . VAL A 1 85 ? 3.512 5.776 -14.113 1.00 77.62 85 VAL A CA 1
ATOM 667 C C . VAL A 1 85 ? 2.029 5.883 -13.787 1.00 77.62 85 VAL A C 1
ATOM 669 O O . VAL A 1 85 ? 1.550 5.189 -12.891 1.00 77.62 85 VAL A O 1
ATOM 672 N N . GLU A 1 86 ? 1.322 6.768 -14.484 1.00 79.00 86 GLU A N 1
ATOM 673 C CA . GLU A 1 86 ? -0.137 6.861 -14.403 1.00 79.00 86 GLU A CA 1
ATOM 674 C C . GLU A 1 86 ? -0.768 5.799 -15.311 1.00 79.00 86 GLU A C 1
ATOM 676 O O . GLU A 1 86 ? -0.340 5.615 -16.451 1.00 79.00 86 GLU A O 1
ATOM 681 N N . TYR A 1 87 ? -1.769 5.093 -14.788 1.00 82.94 87 TYR A N 1
ATOM 682 C CA . TYR A 1 87 ? -2.570 4.105 -15.514 1.00 82.94 87 TYR A CA 1
ATOM 683 C C . TYR A 1 87 ? -4.034 4.552 -15.575 1.00 82.94 87 TYR A C 1
ATOM 685 O O . TYR A 1 87 ? -4.432 5.495 -14.890 1.00 82.94 87 TYR A O 1
ATOM 693 N N . ASP A 1 88 ? -4.845 3.828 -16.348 1.00 88.94 88 ASP A N 1
ATOM 694 C CA . ASP A 1 88 ? -6.264 4.131 -16.575 1.00 88.94 88 ASP A CA 1
ATOM 695 C C . ASP A 1 88 ? -7.084 4.239 -15.280 1.00 88.94 88 ASP A C 1
ATOM 697 O O . ASP A 1 88 ? -8.070 4.978 -15.231 1.00 88.94 88 ASP A O 1
ATOM 701 N N . THR A 1 89 ? -6.681 3.525 -14.221 1.00 90.00 89 THR A N 1
ATOM 702 C CA . THR A 1 89 ? -7.341 3.571 -12.913 1.00 90.00 89 THR A CA 1
ATOM 703 C C . THR A 1 89 ? -6.366 3.900 -11.772 1.00 90.00 89 THR A C 1
ATOM 705 O O . THR A 1 89 ? -5.176 3.549 -11.825 1.00 90.00 89 THR A O 1
ATOM 708 N N . PRO A 1 90 ? -6.844 4.552 -10.692 1.00 87.75 90 PRO A N 1
ATOM 709 C CA . PRO A 1 90 ? -6.064 4.738 -9.468 1.00 87.75 90 PRO A CA 1
ATOM 710 C C . PRO A 1 90 ? -5.588 3.413 -8.855 1.00 87.75 90 PRO A C 1
ATOM 712 O O . PRO A 1 90 ? -4.477 3.335 -8.330 1.00 87.75 90 PRO A O 1
ATOM 715 N N . GLU A 1 91 ? -6.409 2.368 -8.947 1.00 90.19 91 GLU A N 1
ATOM 716 C CA . GLU A 1 91 ? -6.112 1.010 -8.504 1.00 90.19 91 GLU A CA 1
ATOM 717 C C . GLU A 1 91 ? -4.914 0.418 -9.254 1.00 90.19 91 GLU A C 1
ATOM 719 O O . GLU A 1 91 ? -3.974 -0.068 -8.622 1.00 90.19 91 GLU A O 1
ATOM 724 N N . ASP A 1 92 ? -4.901 0.509 -10.586 1.00 87.88 92 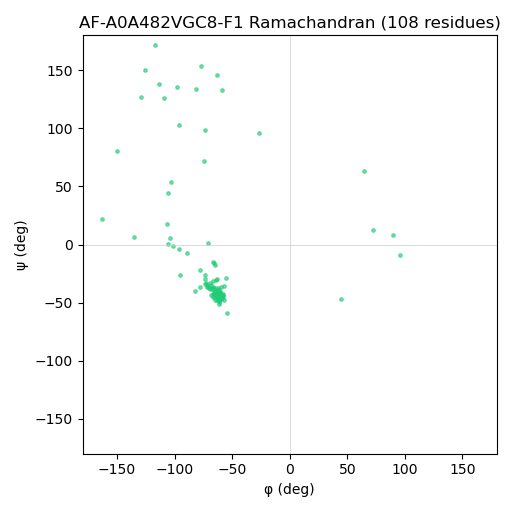ASP A N 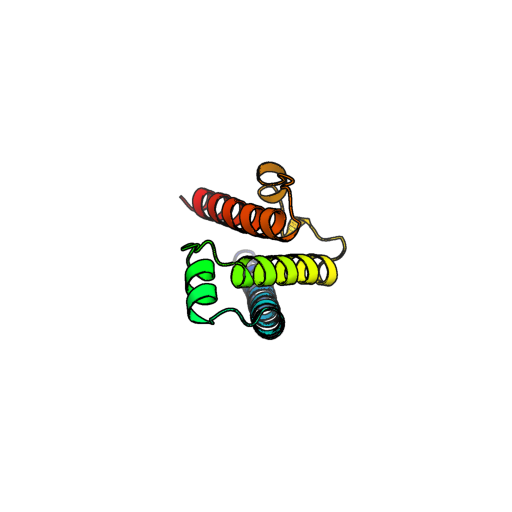1
ATOM 725 C CA . ASP A 1 92 ? -3.785 0.033 -11.410 1.00 87.88 92 ASP A CA 1
ATOM 726 C C . ASP A 1 92 ? -2.515 0.853 -11.179 1.00 87.88 92 ASP A C 1
ATOM 728 O O . ASP A 1 92 ? -1.413 0.300 -11.123 1.00 87.88 92 ASP A O 1
ATOM 732 N N . THR A 1 93 ? -2.663 2.162 -10.97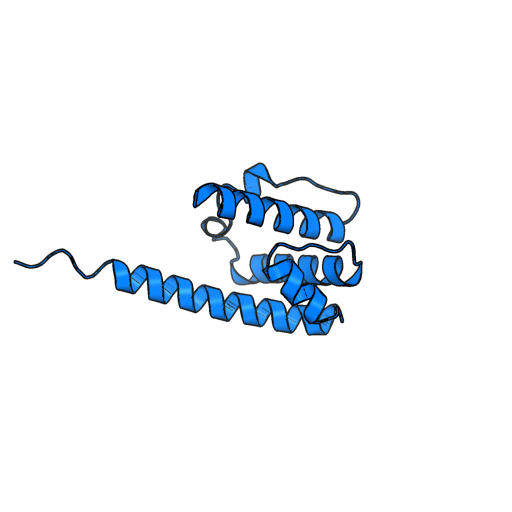7 1.00 87.38 93 THR A N 1
ATOM 733 C CA . THR A 1 93 ? -1.546 3.050 -10.641 1.00 87.38 93 THR A CA 1
ATOM 734 C C . THR A 1 93 ? -0.895 2.636 -9.322 1.00 87.38 93 THR A C 1
ATOM 736 O O . THR A 1 93 ? 0.317 2.420 -9.266 1.00 87.38 93 THR A O 1
ATOM 739 N N . ALA A 1 94 ? -1.685 2.456 -8.260 1.00 85.62 94 ALA A N 1
ATOM 740 C CA . ALA A 1 94 ? -1.170 2.042 -6.957 1.00 85.62 94 ALA A CA 1
ATOM 741 C C . ALA A 1 94 ? -0.554 0.636 -6.999 1.00 85.62 94 ALA A C 1
ATOM 743 O O . ALA A 1 94 ? 0.523 0.411 -6.440 1.00 85.62 94 ALA A O 1
ATOM 744 N N . PHE A 1 95 ? -1.208 -0.295 -7.694 1.00 89.06 95 PHE A N 1
ATOM 745 C CA . PHE A 1 95 ? -0.746 -1.671 -7.836 1.00 89.06 95 PHE A CA 1
ATOM 746 C C . PHE A 1 95 ? 0.620 -1.751 -8.530 1.00 89.06 95 PHE A C 1
ATOM 748 O O . PHE A 1 95 ? 1.556 -2.365 -8.009 1.00 89.06 95 PHE A O 1
ATOM 755 N N . ASN A 1 96 ? 0.780 -1.076 -9.669 1.00 87.69 96 ASN A N 1
ATOM 756 C CA . ASN A 1 96 ? 2.037 -1.096 -10.417 1.00 87.69 96 ASN A CA 1
ATOM 757 C C . ASN A 1 96 ? 3.151 -0.297 -9.732 1.00 87.69 96 ASN A C 1
ATOM 759 O O . ASN A 1 96 ? 4.309 -0.725 -9.751 1.00 87.69 96 ASN A O 1
ATOM 763 N N . LEU A 1 97 ? 2.817 0.807 -9.058 1.00 85.12 97 LEU A N 1
ATOM 764 C CA . LEU A 1 97 ? 3.782 1.567 -8.269 1.00 85.12 97 LEU A CA 1
ATOM 765 C C . LEU A 1 97 ? 4.382 0.714 -7.144 1.00 85.12 97 LEU A C 1
ATOM 767 O O . LEU A 1 97 ? 5.599 0.727 -6.946 1.00 85.12 97 LEU A O 1
ATOM 771 N N . ILE A 1 98 ? 3.557 -0.050 -6.419 1.00 83.75 98 ILE A N 1
ATOM 772 C CA . ILE A 1 98 ? 4.018 -0.917 -5.323 1.00 83.75 98 ILE A CA 1
ATOM 773 C C . ILE A 1 98 ? 4.884 -2.065 -5.852 1.00 83.75 98 ILE A C 1
ATOM 775 O O . ILE A 1 98 ? 5.940 -2.329 -5.270 1.00 83.75 98 ILE A O 1
ATOM 779 N N . LYS A 1 99 ? 4.488 -2.690 -6.971 1.00 87.44 99 LYS A N 1
ATOM 780 C CA . LYS A 1 99 ? 5.289 -3.717 -7.661 1.00 87.44 99 LYS A CA 1
ATOM 781 C C . LYS A 1 99 ? 6.685 -3.200 -7.992 1.00 87.44 99 LYS A C 1
ATOM 783 O O . LYS A 1 99 ? 7.669 -3.714 -7.469 1.00 87.44 99 LYS A O 1
ATOM 788 N N . CYS A 1 100 ? 6.750 -2.114 -8.757 1.00 85.00 100 CYS A N 1
ATOM 789 C CA . CYS A 1 100 ? 8.012 -1.523 -9.188 1.00 85.00 100 CYS A CA 1
ATOM 790 C C . CYS A 1 100 ? 8.865 -1.045 -8.004 1.00 85.00 100 CYS A C 1
ATOM 792 O O . CYS A 1 100 ? 10.068 -1.289 -7.963 1.00 85.00 100 CYS A O 1
ATOM 794 N N . THR A 1 101 ? 8.253 -0.417 -6.994 1.00 79.56 101 THR A N 1
ATOM 795 C CA . THR A 1 101 ? 8.986 0.067 -5.816 1.00 79.56 101 THR A CA 1
ATOM 796 C C . THR A 1 101 ? 9.668 -1.085 -5.081 1.00 79.56 101 THR A C 1
ATOM 798 O O . THR A 1 101 ? 10.828 -0.960 -4.690 1.00 79.56 101 THR A O 1
ATOM 801 N N . ARG A 1 102 ? 8.978 -2.221 -4.918 1.00 78.62 102 ARG A N 1
ATOM 802 C CA . ARG A 1 102 ? 9.563 -3.417 -4.307 1.00 78.62 102 ARG A CA 1
ATOM 803 C C . ARG A 1 102 ? 10.747 -3.936 -5.117 1.00 78.62 102 ARG A C 1
ATOM 805 O O . ARG A 1 102 ? 11.789 -4.198 -4.524 1.00 78.62 102 ARG A O 1
ATOM 812 N N . ASP A 1 103 ? 10.589 -4.059 -6.430 1.00 77.19 103 ASP A N 1
ATOM 813 C CA . ASP A 1 103 ? 11.640 -4.575 -7.309 1.00 77.19 103 ASP A CA 1
ATOM 814 C C . ASP A 1 103 ? 12.891 -3.688 -7.245 1.00 77.19 103 ASP A C 1
ATOM 816 O O . ASP A 1 103 ? 14.004 -4.193 -7.109 1.00 77.19 103 ASP A O 1
ATOM 820 N N . VAL A 1 104 ? 12.711 -2.362 -7.218 1.00 72.94 104 VAL A N 1
ATOM 821 C CA . VAL A 1 104 ? 13.813 -1.405 -7.048 1.00 72.94 104 VAL A CA 1
ATOM 822 C C . VAL A 1 104 ? 14.507 -1.576 -5.691 1.00 72.94 104 VAL A C 1
ATOM 824 O O . VAL A 1 104 ? 15.736 -1.626 -5.657 1.00 72.94 104 VAL A O 1
ATOM 827 N N . PHE A 1 105 ? 13.767 -1.706 -4.583 1.00 67.12 105 PHE A N 1
ATOM 828 C CA . PHE A 1 105 ? 14.377 -1.914 -3.262 1.00 67.12 105 PHE A CA 1
ATOM 829 C C . PHE A 1 105 ? 15.146 -3.238 -3.176 1.00 67.12 105 PHE A C 1
ATOM 831 O O . PHE A 1 105 ? 16.284 -3.238 -2.715 1.00 67.12 105 PHE A O 1
ATOM 838 N N . VAL A 1 106 ? 14.579 -4.340 -3.676 1.00 66.00 106 VAL A N 1
ATOM 839 C CA . VAL A 1 106 ? 15.253 -5.651 -3.686 1.00 66.00 106 VAL A CA 1
ATOM 840 C C . VAL A 1 106 ? 16.511 -5.616 -4.560 1.00 66.00 106 VAL A C 1
ATOM 842 O O . VAL A 1 106 ? 17.548 -6.122 -4.149 1.00 66.00 106 VAL A O 1
ATOM 845 N N . SER A 1 107 ? 16.463 -4.953 -5.720 1.00 57.44 107 SER A N 1
ATOM 846 C CA . SER A 1 107 ? 17.629 -4.813 -6.609 1.00 57.44 107 SER A CA 1
ATOM 847 C C . SER A 1 107 ? 18.772 -3.967 -6.032 1.00 57.44 107 SER A C 1
ATOM 849 O O . SER A 1 107 ? 19.876 -4.002 -6.559 1.00 57.44 107 SER A O 1
ATOM 851 N N . SER A 1 108 ? 18.520 -3.195 -4.967 1.00 54.38 108 SER A N 1
ATOM 852 C CA . SER A 1 108 ? 19.547 -2.391 -4.287 1.00 54.38 108 SER A CA 1
ATOM 853 C C . SER A 1 108 ? 20.280 -3.137 -3.165 1.00 54.38 108 SER A C 1
ATOM 855 O O . SER A 1 108 ? 21.241 -2.606 -2.612 1.00 54.38 108 SER A O 1
ATOM 857 N N . GLU A 1 109 ? 19.833 -4.352 -2.826 1.00 49.06 109 GLU A N 1
ATOM 858 C CA . GLU A 1 109 ? 20.424 -5.213 -1.788 1.00 49.06 109 GLU A CA 1
ATOM 859 C C . GLU A 1 109 ? 21.312 -6.337 -2.368 1.00 49.06 109 GLU A C 1
ATOM 861 O O . GLU A 1 109 ? 21.910 -7.097 -1.603 1.00 49.06 109 GLU A O 1
ATOM 866 N N . THR A 1 110 ? 21.418 -6.427 -3.700 1.00 41.75 110 THR A N 1
ATOM 867 C CA . THR A 1 110 ? 22.281 -7.349 -4.471 1.00 41.75 110 THR A CA 1
ATOM 868 C C . THR A 1 110 ? 23.387 -6.603 -5.193 1.00 41.75 110 THR A C 1
ATOM 870 O O . THR A 1 110 ? 24.538 -7.091 -5.161 1.00 41.75 110 THR A O 1
#

Sequence (110 aa):
MRVLLTVIACFSITVYATKKDRMKIVEECNKVSGVDKEVVKKAMMGIYVEDPLLKKDMLCYFQQLKDKYKGNMNVISQASVKCTVEYDTPEDTAFNLIKCTRDVFVSSET

Solvent-accessible surface area (backbone atoms only — not comparable to full-atom values): 6301 Å² total; per-residue (Å²): 134,95,83,88,78,76,65,68,61,57,53,50,55,54,52,51,54,51,50,57,54,50,52,50,43,50,57,54,21,36,70,74,39,66,38,60,66,67,60,52,52,34,43,78,72,72,48,79,71,101,41,73,36,50,21,45,23,36,30,44,38,52,52,52,50,51,66,74,42,70,88,58,55,74,83,60,47,70,36,46,74,78,31,73,58,89,51,99,39,70,34,55,22,33,37,51,31,54,52,44,32,50,52,49,57,58,64,73,78,112

Foldseek 3Di:
DDDDDPPVVVVVVVVVVVVVVLVVQLVVLCVVLVDDVVQVVCVVVLNHDPDLSVLSSLLSSVVVVCVVCVPVCVVVPPQQVVQQDDDPDSSVRSRSSSNSSVVVVVVVVD

pLDDT: mean 76.54, std 18.75, range [38.22, 97.62]